Protein AF-A0A9J6G083-F1 (afdb_monomer_lite)

Radius of gyration: 36.46 Å; chains: 1; bounding box: 49×63×117 Å

Secondary structure (DSSP, 8-state):
----------PPPP-------S-S-HHHHHHHHHHHHHHHHHHHHHHHTSHHHHHHHTT---------SS---PEE-SSPPP-S---TT--SEEEE-TTTTTSEEEEEEEEE-TTSSEEEEEEEEEPPTTEEEETTTTEEEETTTSPPGGGGGGGGGGGGGG-

InterPro domains:
  IPR002557 Chitin binding domain [PF01607] (87-148)
  IPR002557 Chitin binding domain [PS50940] (84-151)
  IPR036508 Chitin binding domain superfamily [SSF57625] (80-151)
  IPR052976 Scoloptoxin-like [PTHR22933] (77-159)

Organism: Haemaphysalis longicornis (NCBI:txid44386)

pLDDT: mean 77.41, std 19.51, range [38.91, 98.38]

Sequence (163 aa):
MLFIHDLKSQGPKRKQKTSTARLFSHASRVVFALGLGLFILIKFSLVLLSSEVVLAGLGLRNTIALHAPTASNGRPVSKAPPSNFSCDGRPYGYYADVELECAYFHVCTVKPGADGWRVFVANSFRCEEDHVFDQEQFECRERDEALPCSQAEAYYGGNSVWN

Structure (mmCIF, N/CA/C/O backbone):
data_AF-A0A9J6G083-F1
#
_entry.id   AF-A0A9J6G083-F1
#
loop_
_atom_site.group_PDB
_atom_site.id
_atom_site.type_symbol
_atom_site.label_atom_id
_atom_site.label_alt_id
_atom_site.label_comp_id
_atom_site.label_asym_id
_atom_site.label_entity_id
_atom_site.label_seq_id
_atom_site.pdbx_PDB_ins_code
_atom_site.Cartn_x
_atom_site.Cartn_y
_atom_site.Cartn_z
_atom_site.occupancy
_atom_site.B_iso_or_equiv
_atom_site.auth_seq_id
_atom_site.auth_comp_id
_atom_site.auth_asym_id
_atom_site.auth_atom_id
_atom_site.pdbx_PDB_model_num
ATOM 1 N N . MET A 1 1 ? -27.898 25.632 -99.843 1.00 46.16 1 MET A N 1
ATOM 2 C CA . MET A 1 1 ? -26.851 26.387 -100.568 1.00 46.16 1 MET A CA 1
ATOM 3 C C . MET A 1 1 ? -27.083 27.866 -100.285 1.00 46.16 1 MET A C 1
ATOM 5 O O . MET A 1 1 ? -28.245 28.230 -100.192 1.00 46.16 1 MET A O 1
ATOM 9 N N . LEU A 1 2 ? -26.011 28.658 -100.172 1.00 38.91 2 LEU A N 1
ATOM 10 C CA . LEU A 1 2 ? -25.959 30.107 -99.891 1.00 38.91 2 LEU A CA 1
ATOM 11 C C . LEU A 1 2 ? -26.138 30.552 -98.427 1.00 38.91 2 LEU A C 1
ATOM 13 O O . LEU A 1 2 ? -26.988 30.013 -97.736 1.00 38.91 2 LEU A O 1
ATOM 17 N N . PHE A 1 3 ? -25.443 31.563 -97.892 1.00 41.09 3 PHE A N 1
ATOM 18 C CA . PHE A 1 3 ? -24.183 32.279 -98.187 1.00 41.09 3 PHE A CA 1
ATOM 19 C C . PHE A 1 3 ? -23.820 33.026 -96.880 1.00 41.09 3 PHE A C 1
ATOM 21 O O . PHE A 1 3 ? -24.687 33.305 -96.055 1.00 41.09 3 PHE A O 1
ATOM 28 N N . ILE A 1 4 ? -22.537 33.332 -96.706 1.00 53.03 4 ILE A N 1
ATOM 29 C CA . ILE A 1 4 ? -21.933 34.084 -95.591 1.00 53.03 4 ILE A CA 1
ATOM 30 C C . ILE A 1 4 ? -22.453 35.535 -95.553 1.00 53.03 4 ILE A C 1
ATOM 32 O O . ILE A 1 4 ? -22.558 36.137 -96.615 1.00 53.03 4 ILE A O 1
ATOM 36 N N . HIS A 1 5 ? -22.620 36.131 -94.363 1.00 42.75 5 HIS A N 1
ATOM 37 C CA . HIS A 1 5 ? -22.210 37.523 -94.113 1.00 42.75 5 HIS A CA 1
ATOM 38 C C . HIS A 1 5 ? -21.743 37.734 -92.660 1.00 42.75 5 HIS A C 1
ATOM 40 O O . HIS A 1 5 ? -22.322 37.232 -91.702 1.00 42.75 5 HIS A O 1
ATOM 46 N N . ASP A 1 6 ? -20.635 38.461 -92.576 1.00 53.94 6 ASP A N 1
ATOM 47 C CA . ASP A 1 6 ? -19.767 38.819 -91.452 1.00 53.94 6 ASP A CA 1
ATOM 48 C C . ASP A 1 6 ? -20.378 39.910 -90.548 1.00 53.94 6 ASP A C 1
ATOM 50 O O . ASP A 1 6 ? -20.927 40.878 -91.073 1.00 53.94 6 ASP A O 1
ATOM 54 N N . LEU A 1 7 ? -20.228 39.800 -89.217 1.00 52.72 7 LEU A N 1
ATOM 55 C CA . LEU A 1 7 ? -20.319 40.933 -88.280 1.00 52.72 7 LEU A CA 1
ATOM 56 C C . LEU A 1 7 ? -19.319 40.793 -87.112 1.00 52.72 7 LEU A C 1
ATOM 58 O O . LEU A 1 7 ? -19.618 40.313 -86.021 1.00 52.72 7 LEU A O 1
ATOM 62 N N . LYS A 1 8 ? -18.108 41.286 -87.366 1.00 52.28 8 LYS A N 1
ATOM 63 C CA . LYS A 1 8 ? -17.176 41.974 -86.451 1.00 52.28 8 LYS A CA 1
ATOM 64 C C . LYS A 1 8 ? -17.807 42.564 -85.173 1.00 52.28 8 LYS A C 1
ATOM 66 O O . LYS A 1 8 ? -18.622 43.470 -85.283 1.00 52.28 8 LYS A O 1
ATOM 71 N N . SER A 1 9 ? -17.305 42.209 -83.977 1.00 41.97 9 SER A N 1
ATOM 72 C CA . SER A 1 9 ? -17.224 43.139 -82.825 1.00 41.97 9 SER A CA 1
ATOM 73 C C . SER A 1 9 ? -16.473 42.563 -81.604 1.00 41.97 9 SER A C 1
ATOM 75 O O . SER A 1 9 ? -16.958 41.671 -80.923 1.00 41.97 9 SER A O 1
ATOM 77 N N . GLN A 1 10 ? -15.320 43.177 -81.311 1.00 44.53 10 GLN A N 1
ATOM 78 C CA . GLN A 1 10 ? -14.759 43.476 -79.979 1.00 44.53 10 GLN A CA 1
ATOM 79 C C . GLN A 1 10 ? -14.296 42.333 -79.051 1.00 44.53 10 GLN A C 1
ATOM 81 O O . GLN A 1 10 ? -15.057 41.709 -78.320 1.00 44.53 10 GLN A O 1
ATOM 86 N N . GLY A 1 11 ? -12.969 42.165 -78.991 1.00 46.12 11 GLY A N 1
ATOM 87 C CA . GLY A 1 11 ? -12.290 41.341 -77.992 1.00 46.12 11 GLY A CA 1
ATOM 88 C C . GLY A 1 11 ? -12.276 41.961 -76.582 1.00 46.12 11 GLY A C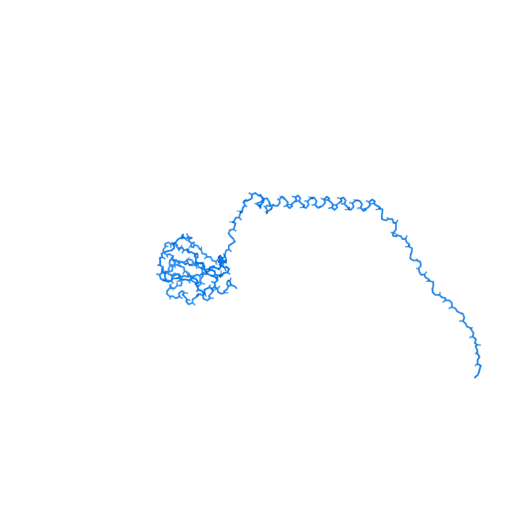 1
ATOM 89 O O . GLY A 1 11 ? -12.268 43.188 -76.439 1.00 46.12 11 GLY A O 1
ATOM 90 N N . PRO A 1 12 ? -12.205 41.141 -75.518 1.00 46.78 12 PRO A N 1
ATOM 91 C CA . PRO A 1 12 ? -12.056 41.633 -74.158 1.00 46.78 12 PRO A CA 1
ATOM 92 C C . PRO A 1 12 ? -10.583 41.952 -73.856 1.00 46.78 12 PRO A C 1
ATOM 94 O O . PRO A 1 12 ? -9.694 41.102 -73.919 1.00 46.78 12 PRO A O 1
ATOM 97 N N . LYS A 1 13 ? -10.330 43.219 -73.514 1.00 51.66 13 LYS A N 1
ATOM 98 C CA . LYS A 1 13 ? -9.030 43.756 -73.094 1.00 51.66 13 LYS A CA 1
ATOM 99 C C . LYS A 1 13 ? -8.505 43.012 -71.856 1.00 51.66 13 LYS A C 1
ATOM 101 O O . LYS A 1 13 ? -9.187 42.944 -70.833 1.00 51.66 13 LYS A O 1
ATOM 106 N N . ARG A 1 14 ? -7.260 42.517 -71.916 1.00 49.78 14 ARG A N 1
ATOM 107 C CA . ARG A 1 14 ? -6.494 42.076 -70.734 1.00 49.78 14 ARG A CA 1
ATOM 108 C C . ARG A 1 14 ? -6.479 43.207 -69.705 1.00 49.78 14 ARG A C 1
ATOM 110 O O . ARG A 1 14 ? -5.956 44.284 -69.983 1.00 49.78 14 ARG A O 1
ATOM 117 N N . LYS A 1 15 ? -7.006 42.955 -68.504 1.00 50.34 15 LYS A N 1
ATOM 118 C CA . LYS A 1 15 ? -6.797 43.834 -67.350 1.00 50.34 15 LYS A CA 1
ATOM 119 C C . LYS A 1 15 ? -5.307 43.837 -67.011 1.00 50.34 15 LYS A C 1
ATOM 121 O O . LYS A 1 15 ? -4.773 42.860 -66.492 1.00 50.34 15 LYS A O 1
ATOM 126 N N . GLN A 1 16 ? -4.644 44.943 -67.315 1.00 51.69 16 GLN A N 1
ATOM 127 C CA . GLN A 1 16 ? -3.308 45.255 -66.837 1.00 51.69 16 GLN A CA 1
ATOM 128 C C . GLN A 1 16 ? -3.415 45.524 -65.331 1.00 51.69 16 GLN A C 1
ATOM 130 O O . GLN A 1 16 ? -3.840 46.596 -64.910 1.00 51.69 16 GLN A O 1
ATOM 135 N N . LYS A 1 17 ? -3.107 44.517 -64.505 1.00 49.00 17 LYS A N 1
ATOM 136 C CA . LYS A 1 17 ? -2.981 44.705 -63.057 1.00 49.00 17 LYS A CA 1
ATOM 137 C C . LYS A 1 17 ? -1.648 45.416 -62.822 1.00 49.00 17 LYS A C 1
ATOM 139 O O . LYS A 1 17 ? -0.578 44.841 -63.001 1.00 49.00 17 LYS A O 1
ATOM 144 N N . THR A 1 18 ? -1.744 46.703 -62.521 1.00 49.75 18 THR A N 1
ATOM 145 C CA . THR A 1 18 ? -0.655 47.608 -62.160 1.00 49.75 18 THR A CA 1
ATOM 146 C C . THR A 1 18 ? 0.235 46.993 -61.080 1.00 49.75 18 THR A C 1
ATOM 148 O O . THR A 1 18 ? -0.226 46.639 -59.997 1.00 49.75 18 THR A O 1
ATOM 151 N N . SER A 1 19 ? 1.522 46.857 -61.396 1.00 50.62 19 SER A N 1
ATOM 152 C CA . SER A 1 19 ? 2.570 46.380 -60.496 1.00 50.62 19 SER A CA 1
ATOM 153 C C . SER A 1 19 ? 2.895 47.450 -59.448 1.00 50.62 19 SER A C 1
ATOM 155 O O . SER A 1 19 ? 3.840 48.213 -59.612 1.00 50.62 19 SER A O 1
ATOM 157 N N . THR A 1 20 ? 2.147 47.481 -58.347 1.00 55.91 20 THR A N 1
ATOM 158 C CA . THR A 1 20 ? 2.495 48.220 -57.116 1.00 55.91 20 THR A CA 1
ATOM 159 C C . THR A 1 20 ? 3.222 47.341 -56.085 1.00 55.91 20 THR A C 1
ATOM 161 O O . THR A 1 20 ? 3.350 47.711 -54.926 1.00 55.91 20 THR A O 1
ATOM 164 N N . ALA A 1 21 ? 3.743 46.177 -56.490 1.00 53.59 21 ALA A N 1
ATOM 165 C CA . ALA A 1 21 ? 4.364 45.195 -55.591 1.00 53.59 21 ALA A CA 1
ATOM 166 C C . ALA A 1 21 ? 5.908 45.229 -55.560 1.00 53.59 21 ALA A C 1
ATOM 168 O O . ALA A 1 21 ? 6.536 44.257 -55.148 1.00 53.59 21 ALA A O 1
ATOM 169 N N . ARG A 1 22 ? 6.551 46.317 -56.005 1.00 56.47 22 ARG A N 1
ATOM 170 C CA . ARG A 1 22 ? 8.024 46.458 -55.956 1.00 56.47 22 ARG A CA 1
ATOM 171 C C . ARG A 1 22 ? 8.488 47.703 -55.210 1.00 56.47 22 ARG A C 1
ATOM 173 O O . ARG A 1 22 ? 9.412 48.371 -55.647 1.00 56.47 22 ARG A O 1
ATOM 180 N N . LEU A 1 23 ? 7.851 48.009 -54.086 1.00 54.81 23 LEU A N 1
ATOM 181 C CA . LEU A 1 23 ? 8.311 49.038 -53.147 1.00 54.81 23 LEU A CA 1
ATOM 182 C C . LEU A 1 23 ? 8.086 48.603 -51.687 1.00 54.81 23 LEU A C 1
ATOM 184 O O . LEU A 1 23 ? 7.782 49.414 -50.827 1.00 54.81 23 LEU A O 1
ATOM 188 N N . PHE A 1 24 ? 8.271 47.316 -51.376 1.00 50.94 24 PHE A N 1
ATOM 189 C CA . PHE A 1 24 ? 8.599 46.915 -50.004 1.00 50.94 24 PHE A CA 1
ATOM 190 C C . PHE A 1 24 ? 10.118 46.811 -49.911 1.00 50.94 24 PHE A C 1
ATOM 192 O O . PHE A 1 24 ? 10.732 45.817 -50.295 1.00 50.94 24 PHE A O 1
ATOM 199 N N . SER A 1 25 ? 10.700 47.941 -49.511 1.00 58.69 25 SER A N 1
ATOM 200 C CA . SER A 1 25 ? 12.130 48.208 -49.390 1.00 58.69 25 SER A CA 1
ATOM 201 C C . SER A 1 25 ? 12.874 47.096 -48.639 1.00 58.69 25 SER A C 1
ATOM 203 O O . SER A 1 25 ? 12.377 46.562 -47.645 1.00 58.69 25 SER A O 1
ATOM 205 N N . HIS A 1 26 ? 14.106 46.794 -49.066 1.00 56.94 26 HIS A N 1
ATOM 206 C CA . HIS A 1 26 ? 15.067 45.973 -48.315 1.00 56.94 26 HIS A CA 1
ATOM 207 C C . HIS A 1 26 ? 15.164 46.395 -46.836 1.00 56.94 26 HIS A C 1
ATOM 209 O O . HIS A 1 26 ? 15.332 45.539 -45.969 1.00 56.94 26 HIS A O 1
ATOM 215 N N . ALA A 1 27 ? 14.971 47.686 -46.537 1.00 52.53 27 ALA A N 1
ATOM 216 C CA . ALA A 1 27 ? 14.936 48.215 -45.178 1.00 52.53 27 ALA A CA 1
ATOM 217 C C . ALA A 1 27 ? 13.830 47.582 -44.315 1.00 52.53 27 ALA A C 1
ATOM 219 O O . ALA A 1 27 ? 14.092 47.254 -43.164 1.00 52.53 27 ALA A O 1
ATOM 220 N N . SER A 1 28 ? 12.632 47.312 -44.857 1.00 57.75 28 SER A N 1
ATOM 221 C CA . SER A 1 28 ? 11.587 46.602 -44.105 1.00 57.75 28 SER A CA 1
ATOM 222 C C . SER A 1 28 ? 12.033 45.188 -43.754 1.00 57.75 28 SER A C 1
ATOM 224 O O . SER A 1 28 ? 11.901 44.788 -42.608 1.00 57.75 28 SER A O 1
ATOM 226 N N . ARG A 1 29 ? 12.625 44.437 -44.691 1.00 60.03 29 ARG A N 1
ATOM 227 C CA . ARG A 1 29 ? 13.101 43.067 -44.418 1.00 60.03 29 ARG A CA 1
ATOM 228 C C . ARG A 1 29 ? 14.194 43.028 -43.348 1.00 60.03 29 ARG A C 1
ATOM 230 O O . ARG A 1 29 ? 14.168 42.139 -42.506 1.00 60.03 29 ARG A O 1
ATOM 237 N N . VAL A 1 30 ? 15.107 43.999 -43.352 1.00 57.88 30 VAL A N 1
ATOM 238 C CA . VAL A 1 30 ? 16.159 44.128 -42.331 1.00 57.88 30 VAL A CA 1
ATOM 239 C C . VAL A 1 30 ? 15.565 44.518 -40.975 1.00 57.88 30 VAL A C 1
ATOM 241 O O . VAL A 1 30 ? 15.893 43.891 -39.977 1.00 57.88 30 VAL A O 1
ATOM 244 N N . VAL A 1 31 ? 14.630 45.472 -40.926 1.00 60.09 31 VAL A N 1
ATOM 245 C CA . VAL A 1 31 ? 13.933 45.860 -39.684 1.00 60.09 31 VAL A CA 1
ATOM 246 C C . VAL A 1 31 ? 13.110 44.697 -39.114 1.00 60.09 31 VAL A C 1
ATOM 248 O O . VAL A 1 31 ? 13.152 44.454 -37.911 1.00 60.09 31 VAL A O 1
ATOM 251 N N . PHE A 1 32 ? 12.427 43.923 -39.963 1.00 59.38 32 PHE A N 1
ATOM 252 C CA . PHE A 1 32 ? 11.710 42.712 -39.550 1.00 59.38 32 PHE A CA 1
ATOM 253 C C . PHE A 1 32 ? 12.661 41.620 -39.040 1.00 59.38 32 PHE A C 1
ATOM 255 O O . PHE A 1 32 ? 12.364 40.991 -38.028 1.00 59.38 32 PHE A O 1
ATOM 262 N N . ALA A 1 33 ? 13.809 41.409 -39.689 1.00 64.75 33 ALA A N 1
ATOM 263 C CA . ALA A 1 33 ? 14.800 40.423 -39.253 1.00 64.75 33 ALA A CA 1
ATOM 264 C C . ALA A 1 33 ? 15.471 40.814 -37.925 1.00 64.75 33 ALA A C 1
ATOM 266 O O . ALA A 1 33 ? 15.622 39.971 -37.044 1.00 64.75 33 ALA A O 1
ATOM 267 N N . LEU A 1 34 ? 15.817 42.094 -37.751 1.00 68.31 34 LEU A N 1
ATOM 268 C CA . LEU A 1 34 ? 16.370 42.623 -36.501 1.00 68.31 34 LEU A CA 1
ATOM 269 C C . LEU A 1 34 ? 15.337 42.577 -35.364 1.00 68.31 34 LEU A C 1
ATOM 271 O O . LEU A 1 34 ? 15.677 42.189 -34.249 1.00 68.31 34 LEU A O 1
ATOM 275 N N . GLY A 1 35 ? 14.070 42.894 -35.650 1.00 70.69 35 GLY A N 1
ATOM 276 C CA . GLY A 1 35 ? 12.969 42.774 -34.691 1.00 70.69 35 GLY A CA 1
ATOM 277 C C . GLY A 1 35 ? 12.690 41.326 -34.278 1.00 70.69 35 GLY A C 1
ATOM 278 O O . GLY A 1 35 ? 12.514 41.050 -33.094 1.00 70.69 35 GLY A O 1
ATOM 279 N N . LEU A 1 36 ? 12.718 40.386 -35.229 1.00 70.88 36 LEU A N 1
ATOM 280 C CA . LEU A 1 36 ? 12.566 38.956 -34.954 1.00 70.88 36 LEU A CA 1
ATOM 281 C C . LEU A 1 36 ? 13.745 38.416 -34.130 1.00 70.88 36 LEU A C 1
ATOM 283 O O . LEU A 1 36 ? 13.527 37.684 -33.169 1.00 70.88 36 LEU A O 1
ATOM 287 N N . GLY A 1 37 ? 14.976 38.818 -34.459 1.00 74.88 37 GLY A N 1
ATOM 288 C CA . GLY A 1 37 ? 16.173 38.461 -33.698 1.00 74.88 37 GLY A CA 1
ATOM 289 C C . GLY A 1 37 ? 16.120 38.972 -32.258 1.00 74.88 37 GLY A C 1
ATOM 290 O O . GLY A 1 37 ? 16.326 38.200 -31.326 1.00 74.88 37 GLY A O 1
ATOM 291 N N . LEU A 1 38 ? 15.755 40.242 -32.057 1.00 76.88 38 LEU A N 1
ATOM 292 C CA . LEU A 1 38 ? 15.598 40.822 -30.723 1.00 76.88 38 LEU A CA 1
ATOM 293 C C . LEU A 1 38 ? 14.479 40.130 -29.923 1.00 76.88 38 LEU A C 1
ATOM 295 O O . LEU A 1 38 ? 14.655 39.853 -28.741 1.00 76.88 38 LEU A O 1
ATOM 299 N N . PHE A 1 39 ? 13.359 39.778 -30.559 1.00 74.19 39 PHE A N 1
ATOM 300 C CA . PHE A 1 39 ? 12.261 39.048 -29.918 1.00 74.19 39 PHE A CA 1
ATOM 301 C C . PHE A 1 39 ? 12.647 37.616 -29.521 1.00 74.19 39 PHE A C 1
ATOM 303 O O . PHE A 1 39 ? 12.263 37.149 -28.449 1.00 74.19 39 PHE A O 1
ATOM 310 N N . ILE A 1 40 ? 13.437 36.929 -30.354 1.00 73.12 40 ILE A N 1
ATOM 311 C CA . ILE A 1 40 ? 13.992 35.605 -30.042 1.00 73.12 40 ILE A CA 1
ATOM 312 C C . ILE A 1 40 ? 14.958 35.704 -28.859 1.00 73.12 40 ILE A C 1
ATOM 314 O O . ILE A 1 40 ? 14.846 34.904 -27.937 1.00 73.12 40 ILE A O 1
ATOM 318 N N . LEU A 1 41 ? 15.849 36.701 -28.838 1.00 74.94 41 LEU A N 1
ATOM 319 C CA . LEU A 1 41 ? 16.783 36.912 -27.726 1.00 74.94 41 LEU A CA 1
ATOM 320 C C . LEU A 1 41 ? 16.054 37.254 -26.421 1.00 74.94 41 LEU A C 1
ATOM 322 O O . LEU A 1 41 ? 16.385 36.697 -25.382 1.00 74.94 41 LEU A O 1
ATOM 326 N N . ILE A 1 42 ? 15.020 38.100 -26.463 1.00 78.44 42 ILE A N 1
ATOM 327 C CA . ILE A 1 42 ? 14.202 38.429 -25.284 1.00 78.44 42 ILE A CA 1
ATOM 328 C C . ILE A 1 42 ? 13.450 37.193 -24.779 1.00 78.44 42 ILE A C 1
ATOM 330 O O . ILE A 1 42 ? 13.445 36.934 -23.577 1.00 78.44 42 ILE A O 1
ATOM 334 N N . LYS A 1 43 ? 12.851 36.393 -25.671 1.00 73.81 43 LYS A N 1
ATOM 335 C CA . LYS A 1 43 ? 12.203 35.130 -25.290 1.00 73.81 43 LYS A CA 1
ATOM 336 C C . LYS A 1 43 ? 13.195 34.119 -24.727 1.00 73.81 43 LYS A C 1
ATOM 338 O O . LYS A 1 43 ? 12.871 33.465 -23.748 1.00 73.81 43 LYS A O 1
ATOM 343 N N . PHE A 1 44 ? 14.388 34.010 -25.303 1.00 73.94 44 PHE A N 1
ATOM 344 C CA . PHE A 1 44 ? 15.432 33.117 -24.809 1.00 73.94 44 PHE A CA 1
ATOM 345 C C . PHE A 1 44 ? 15.909 33.543 -23.416 1.00 73.94 44 PHE A C 1
ATOM 347 O O . PHE A 1 44 ? 15.968 32.716 -22.514 1.00 73.94 44 PHE A O 1
ATOM 354 N N . SER A 1 45 ? 16.132 34.841 -23.195 1.00 75.31 45 SER A N 1
ATOM 355 C CA . SER A 1 45 ? 16.453 35.390 -21.874 1.00 75.31 45 SER A CA 1
ATOM 356 C C . SER A 1 45 ? 15.325 35.180 -20.856 1.00 75.31 45 SER A C 1
ATOM 358 O O . SER A 1 45 ? 15.602 34.813 -19.722 1.00 75.31 45 SER A O 1
ATOM 360 N N . LEU A 1 46 ? 14.054 35.346 -21.244 1.00 66.50 46 LEU A N 1
ATOM 361 C CA . LEU A 1 46 ? 12.897 35.059 -20.379 1.00 66.50 46 LEU A CA 1
ATOM 362 C C . LEU A 1 46 ? 12.761 33.564 -20.053 1.00 66.50 46 LEU A C 1
ATOM 364 O O . LEU A 1 46 ? 12.394 33.222 -18.935 1.00 66.50 46 LEU A O 1
ATOM 368 N N . VAL A 1 47 ? 13.079 32.681 -21.004 1.00 67.88 47 VAL A N 1
ATOM 369 C CA . VAL A 1 47 ? 13.114 31.223 -20.795 1.00 67.88 47 VAL A CA 1
AT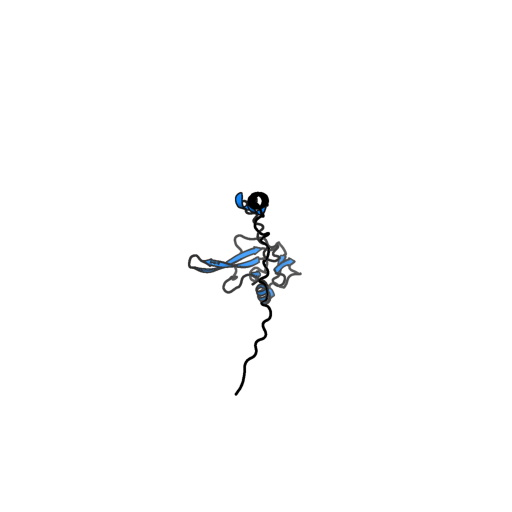OM 370 C C . VAL A 1 47 ? 14.264 30.829 -19.866 1.00 67.88 47 VAL A C 1
ATOM 372 O O . VAL A 1 47 ? 14.085 29.955 -19.031 1.00 67.88 47 VAL A O 1
ATOM 375 N N . LEU A 1 48 ? 15.421 31.490 -19.944 1.00 62.91 48 LEU A N 1
ATOM 376 C CA . LEU A 1 48 ? 16.541 31.253 -19.024 1.00 62.91 48 LEU A CA 1
ATOM 377 C C . LEU A 1 48 ? 16.308 31.823 -17.619 1.00 62.91 48 LEU A C 1
ATOM 379 O O . LEU A 1 48 ? 16.919 31.351 -16.667 1.00 62.91 48 LEU A O 1
ATOM 383 N N . LEU A 1 49 ? 15.449 32.835 -17.489 1.00 59.09 49 LEU A N 1
ATOM 384 C CA . LEU A 1 49 ? 15.021 33.398 -16.206 1.00 59.09 49 LEU A CA 1
ATOM 385 C C . LEU A 1 49 ? 13.793 32.681 -15.627 1.00 59.09 49 LEU A C 1
ATOM 387 O O . LEU A 1 49 ? 13.383 33.001 -14.510 1.00 59.09 49 LEU A O 1
ATOM 391 N N . SER A 1 50 ? 13.197 31.725 -16.352 1.00 71.25 50 SER A N 1
ATOM 392 C CA . SER A 1 50 ? 12.167 30.871 -15.773 1.00 71.25 50 SER A CA 1
ATOM 393 C C . SER A 1 50 ? 12.813 29.914 -14.772 1.00 71.25 50 SER A C 1
ATOM 395 O O . SER A 1 50 ? 13.910 29.385 -14.980 1.00 71.25 50 SER A O 1
ATOM 397 N N . SER A 1 51 ? 12.132 29.705 -13.649 1.00 59.03 51 SER A N 1
ATOM 398 C CA . SER A 1 51 ? 12.621 28.844 -12.571 1.00 59.03 51 SER A CA 1
ATOM 399 C C . SER A 1 51 ? 12.919 27.427 -13.070 1.00 59.03 51 SER A C 1
ATOM 401 O O . SER A 1 51 ? 13.897 26.823 -12.646 1.00 59.03 51 SER A O 1
ATOM 403 N N . GLU A 1 52 ? 12.148 26.918 -14.027 1.00 60.06 52 GLU A N 1
ATOM 404 C CA . GLU A 1 52 ? 12.296 25.565 -14.570 1.00 60.06 52 GLU A CA 1
ATOM 405 C C . GLU A 1 52 ? 13.683 25.303 -15.188 1.00 60.06 52 GLU A C 1
ATOM 407 O O . GLU A 1 52 ? 14.274 24.252 -14.932 1.00 60.06 52 GLU A O 1
ATOM 412 N N . VAL A 1 53 ? 14.242 26.256 -15.951 1.00 63.09 53 VAL A N 1
ATOM 413 C CA . VAL A 1 53 ? 15.547 26.079 -16.621 1.00 63.09 53 VAL A CA 1
ATOM 414 C C . VAL A 1 53 ? 16.711 26.293 -15.656 1.00 63.09 53 VAL A C 1
ATOM 416 O O . VAL A 1 53 ? 17.689 25.544 -15.696 1.00 63.09 53 VAL A O 1
ATOM 419 N N . VAL A 1 54 ? 16.599 27.270 -14.749 1.00 64.00 54 VAL A N 1
ATOM 420 C CA . VAL A 1 54 ? 17.614 27.526 -13.714 1.00 64.00 54 VAL A CA 1
ATOM 421 C C . VAL A 1 54 ? 17.750 26.323 -12.777 1.00 64.00 54 VAL A C 1
ATOM 423 O O . VAL A 1 54 ? 18.868 25.883 -12.512 1.00 64.00 54 VAL A O 1
ATOM 426 N N . LEU A 1 55 ? 16.634 25.740 -12.320 1.00 58.00 55 LEU A N 1
ATOM 427 C CA . LEU A 1 55 ? 16.663 24.545 -11.469 1.00 58.00 55 LEU A CA 1
ATOM 428 C C . LEU A 1 55 ? 17.250 23.331 -12.203 1.00 58.00 55 LE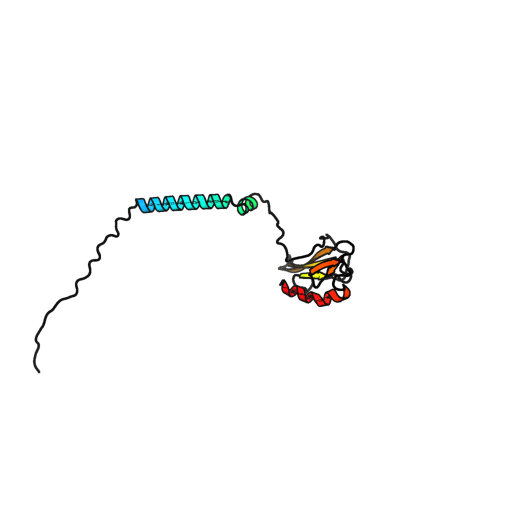U A C 1
ATOM 430 O O . LEU A 1 55 ? 18.075 22.613 -11.636 1.00 58.00 55 LEU A O 1
ATOM 434 N N . ALA A 1 56 ? 16.886 23.133 -13.474 1.00 59.75 56 ALA A N 1
ATOM 435 C CA . ALA A 1 56 ? 17.446 22.059 -14.291 1.00 59.75 56 ALA A CA 1
ATOM 436 C C . ALA A 1 56 ? 18.968 22.208 -14.491 1.00 59.75 56 ALA A C 1
ATOM 438 O O . ALA A 1 56 ? 19.699 21.223 -14.384 1.00 59.75 56 ALA A O 1
ATOM 439 N N . GLY A 1 57 ? 19.456 23.430 -14.739 1.00 60.56 57 GLY A N 1
ATOM 440 C CA . GLY A 1 57 ? 20.878 23.724 -14.950 1.00 60.56 57 GLY A CA 1
ATOM 441 C C . GLY A 1 57 ? 21.736 23.650 -13.684 1.00 60.56 57 GLY A C 1
ATOM 442 O O . GLY A 1 57 ? 22.894 23.246 -13.755 1.00 60.56 57 GLY A O 1
ATOM 443 N N . LEU A 1 58 ? 21.176 23.982 -12.517 1.00 64.56 58 LEU A N 1
ATOM 444 C CA . LEU A 1 58 ? 21.875 23.888 -11.229 1.00 64.56 58 LEU A CA 1
ATOM 445 C C . LEU A 1 58 ? 21.904 22.463 -10.652 1.00 64.56 58 LEU A C 1
ATOM 447 O O . LEU A 1 58 ? 22.437 22.257 -9.564 1.00 64.56 58 LEU A O 1
ATOM 451 N N . GLY A 1 59 ? 21.303 21.477 -11.327 1.00 59.88 59 GLY A N 1
ATOM 452 C CA . GLY A 1 59 ? 21.212 20.104 -10.821 1.00 59.88 59 GLY A CA 1
ATOM 453 C C . GLY A 1 59 ? 20.364 19.961 -9.550 1.00 59.88 59 GLY A C 1
ATOM 454 O O . GLY A 1 59 ? 20.218 18.853 -9.032 1.00 59.88 59 GLY A O 1
ATOM 455 N N . LEU A 1 60 ? 19.758 21.054 -9.071 1.00 56.12 60 LEU A N 1
ATOM 456 C CA . LEU A 1 60 ? 18.706 21.043 -8.068 1.00 56.12 60 LEU A CA 1
ATOM 457 C C . LEU A 1 60 ? 17.453 20.479 -8.729 1.00 56.12 60 LEU A C 1
ATOM 459 O O . LEU A 1 60 ? 16.563 21.196 -9.183 1.00 56.12 60 LEU A O 1
ATOM 463 N N . ARG A 1 61 ? 17.371 19.148 -8.762 1.00 59.03 61 ARG A N 1
ATOM 464 C CA . ARG A 1 61 ? 16.078 18.486 -8.855 1.00 59.03 61 ARG A CA 1
ATOM 465 C C . ARG A 1 61 ? 15.294 18.935 -7.625 1.00 59.03 61 ARG A C 1
ATOM 467 O O . ARG A 1 61 ? 15.482 18.377 -6.549 1.00 59.03 61 ARG A O 1
ATOM 474 N N . ASN A 1 62 ? 14.398 19.908 -7.778 1.00 53.62 62 ASN A N 1
ATOM 475 C CA . ASN A 1 62 ? 13.219 19.932 -6.927 1.00 53.62 62 ASN A CA 1
ATOM 476 C C . ASN A 1 62 ? 12.479 18.637 -7.251 1.00 53.62 62 ASN A C 1
ATOM 478 O O . ASN A 1 62 ? 11.655 18.580 -8.160 1.00 53.62 62 ASN A O 1
ATOM 482 N N . THR A 1 63 ? 12.813 17.563 -6.539 1.00 45.09 63 THR A N 1
ATOM 483 C CA . THR A 1 63 ? 11.921 16.425 -6.409 1.00 45.09 63 THR A CA 1
ATOM 484 C C . THR A 1 63 ? 10.764 16.913 -5.555 1.00 45.09 63 THR A C 1
ATOM 486 O O . THR A 1 63 ? 10.648 16.574 -4.381 1.00 45.09 63 THR A O 1
ATOM 489 N N . ILE A 1 64 ? 9.879 17.712 -6.149 1.00 49.19 64 ILE A N 1
ATOM 490 C CA . ILE A 1 64 ? 8.474 17.507 -5.852 1.00 49.19 64 ILE A CA 1
ATOM 491 C C . ILE A 1 64 ? 8.274 16.080 -6.335 1.00 49.19 64 ILE A C 1
ATOM 493 O O . ILE A 1 64 ? 8.227 15.828 -7.540 1.00 49.19 64 ILE A O 1
ATOM 497 N N . ALA A 1 65 ? 8.355 15.130 -5.398 1.00 53.28 65 ALA A N 1
ATOM 498 C CA . ALA A 1 65 ? 7.880 13.788 -5.637 1.00 53.28 65 ALA A CA 1
ATOM 499 C C . ALA A 1 65 ? 6.516 13.996 -6.282 1.00 53.28 65 ALA A C 1
ATOM 501 O O . ALA A 1 65 ? 5.656 14.660 -5.692 1.00 53.28 65 ALA A O 1
ATOM 502 N N . LEU A 1 66 ? 6.404 13.590 -7.550 1.00 43.06 66 LEU A N 1
ATOM 503 C CA . LEU A 1 66 ? 5.145 13.570 -8.267 1.00 43.06 66 LEU A CA 1
ATOM 504 C C . LEU A 1 66 ? 4.179 12.933 -7.280 1.00 43.06 66 LEU A C 1
ATOM 506 O O . LEU A 1 66 ? 4.406 11.786 -6.890 1.00 43.06 66 LEU A O 1
ATOM 510 N N . HIS A 1 67 ? 3.254 13.731 -6.746 1.00 45.66 67 HIS A N 1
ATOM 511 C CA . HIS A 1 67 ? 2.319 13.246 -5.752 1.00 45.66 67 HIS A CA 1
ATOM 512 C C . HIS A 1 67 ? 1.600 12.101 -6.447 1.00 45.66 67 HIS A C 1
ATOM 514 O O . HIS A 1 67 ? 0.845 12.323 -7.396 1.00 45.66 67 HIS A O 1
ATOM 520 N N .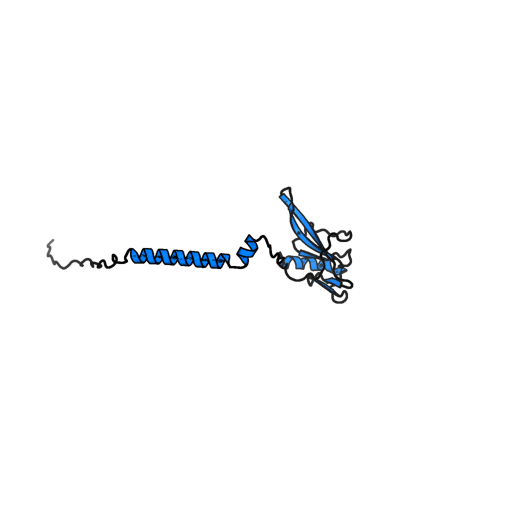 ALA A 1 68 ? 1.926 10.876 -6.031 1.00 49.06 68 ALA A N 1
ATOM 521 C CA . ALA A 1 68 ? 1.076 9.742 -6.296 1.00 49.06 68 ALA A CA 1
ATOM 522 C C . ALA A 1 68 ? -0.316 10.156 -5.804 1.00 49.06 68 ALA A C 1
ATOM 524 O O . ALA A 1 68 ? -0.403 10.853 -4.783 1.00 49.06 68 ALA A O 1
ATOM 525 N N . PRO A 1 69 ? -1.373 9.854 -6.566 1.00 50.00 69 PRO A N 1
ATOM 526 C CA . PRO A 1 69 ? -2.702 10.293 -6.201 1.00 50.00 69 PRO A CA 1
ATOM 527 C C . PRO A 1 69 ? -2.996 9.860 -4.756 1.00 50.00 69 PRO A C 1
ATOM 529 O O . PRO A 1 69 ? -2.815 8.705 -4.388 1.00 50.00 69 PRO A O 1
ATOM 532 N N . THR A 1 70 ? -3.306 10.877 -3.954 1.00 48.94 70 THR A N 1
ATOM 533 C CA . THR A 1 70 ? -3.867 10.907 -2.593 1.00 48.94 70 THR A CA 1
ATOM 534 C C . THR A 1 70 ? -4.408 9.564 -2.068 1.00 48.94 70 THR A C 1
ATOM 536 O O . THR A 1 70 ? -5.248 8.973 -2.735 1.00 48.94 70 THR A O 1
ATOM 539 N N . ALA A 1 71 ? -4.059 9.070 -0.876 1.00 56.38 71 ALA A N 1
ATOM 540 C CA . ALA A 1 71 ? -3.284 9.654 0.215 1.00 56.38 71 ALA A CA 1
ATOM 541 C C . ALA A 1 71 ? -2.698 8.533 1.080 1.00 56.38 71 ALA A C 1
ATOM 543 O O . ALA A 1 71 ? -3.446 7.806 1.699 1.00 56.38 71 ALA A O 1
ATOM 544 N N . SER A 1 72 ? -1.377 8.414 1.214 1.00 67.88 72 SER A N 1
ATOM 545 C CA . SER A 1 72 ? -0.826 7.537 2.249 1.00 67.88 72 SER A CA 1
ATOM 546 C C . SER A 1 72 ? 0.041 8.345 3.203 1.00 67.88 72 SER A C 1
ATOM 548 O O . SER A 1 72 ? 1.249 8.476 3.016 1.00 67.88 72 SER A O 1
ATOM 550 N N . ASN A 1 73 ? -0.604 8.886 4.233 1.00 87.44 73 ASN A N 1
ATOM 551 C CA . ASN A 1 73 ? 0.006 9.414 5.460 1.00 87.44 73 ASN A CA 1
ATOM 552 C C . ASN A 1 73 ? 0.913 8.393 6.191 1.00 87.44 73 ASN A C 1
ATOM 554 O O . ASN A 1 73 ? 1.582 8.741 7.159 1.00 87.44 73 ASN A O 1
ATOM 558 N N . GLY A 1 74 ? 0.993 7.149 5.711 1.00 90.69 74 GLY A N 1
ATOM 559 C CA . GLY A 1 74 ? 1.981 6.173 6.148 1.00 90.69 74 GLY A CA 1
ATOM 560 C C . GLY A 1 74 ? 3.429 6.604 5.899 1.00 90.69 74 GLY A C 1
ATOM 561 O O . GLY A 1 74 ? 3.795 7.176 4.870 1.00 90.69 74 GLY A O 1
ATOM 562 N N . ARG A 1 75 ? 4.299 6.254 6.843 1.00 94.75 75 ARG A N 1
ATOM 563 C CA . ARG A 1 75 ? 5.736 6.513 6.781 1.00 94.75 75 ARG A CA 1
ATOM 564 C C . ARG A 1 75 ? 6.446 5.418 5.978 1.00 94.75 75 ARG A C 1
ATOM 566 O O . ARG A 1 75 ? 6.251 4.240 6.280 1.00 94.75 75 ARG A O 1
ATOM 573 N N . PRO A 1 76 ? 7.335 5.753 5.025 1.00 95.44 76 PRO A N 1
ATOM 574 C CA . PRO A 1 76 ? 8.124 4.748 4.319 1.00 95.44 76 PRO A CA 1
ATOM 575 C C . PRO A 1 76 ? 9.058 4.006 5.281 1.00 95.44 76 PRO A C 1
ATOM 577 O O . PRO A 1 76 ? 9.695 4.616 6.148 1.00 95.44 76 PRO A O 1
ATOM 580 N N . VAL A 1 77 ? 9.180 2.692 5.097 1.00 94.62 77 VAL A N 1
ATOM 581 C CA . VAL A 1 77 ? 10.115 1.843 5.848 1.00 94.62 77 VAL A CA 1
ATOM 582 C C . VAL A 1 77 ? 11.109 1.183 4.899 1.00 94.62 77 VAL A C 1
ATOM 584 O O . VAL A 1 77 ? 10.769 0.798 3.784 1.00 94.62 77 VAL A O 1
ATOM 587 N N . SER A 1 78 ? 12.360 1.034 5.337 1.00 92.06 78 SER A N 1
ATOM 588 C CA . SER A 1 78 ? 13.397 0.365 4.537 1.00 92.06 78 SER A CA 1
ATOM 589 C C . SER A 1 78 ? 13.140 -1.134 4.383 1.00 92.06 78 SER A C 1
ATOM 591 O O . SER A 1 78 ? 13.545 -1.734 3.390 1.00 92.06 78 SER A O 1
ATOM 593 N N . LYS A 1 79 ? 12.479 -1.740 5.374 1.00 92.38 79 LYS A N 1
ATOM 594 C CA . LYS A 1 79 ? 12.103 -3.150 5.397 1.00 92.38 79 LYS A CA 1
ATOM 595 C C . LYS A 1 79 ? 10.881 -3.332 6.296 1.00 92.38 79 LYS A C 1
ATOM 597 O O . LYS A 1 79 ? 10.916 -2.923 7.454 1.00 92.38 79 LYS A O 1
ATOM 602 N N . ALA A 1 80 ? 9.822 -3.935 5.764 1.00 95.00 80 ALA A N 1
ATOM 603 C CA . ALA A 1 80 ? 8.679 -4.368 6.564 1.00 95.00 80 ALA A CA 1
ATOM 604 C C . ALA A 1 80 ? 9.016 -5.658 7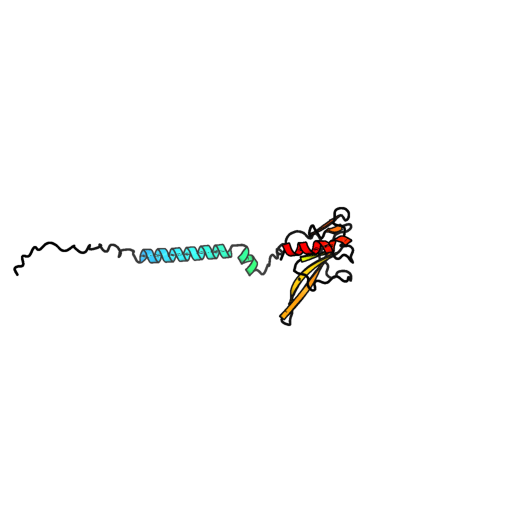.342 1.00 95.00 80 ALA A C 1
ATOM 606 O O . ALA A 1 80 ? 9.942 -6.383 6.947 1.00 95.00 80 ALA A O 1
ATOM 607 N N . PRO A 1 81 ? 8.293 -5.962 8.434 1.00 97.75 81 PRO A N 1
ATOM 608 C CA . PRO A 1 81 ? 8.300 -7.296 9.022 1.00 97.75 81 PRO A CA 1
ATOM 609 C C . PRO A 1 81 ? 8.013 -8.376 7.962 1.00 97.75 81 PRO A C 1
ATOM 611 O O . PRO A 1 81 ? 7.345 -8.085 6.970 1.00 97.75 81 PRO A O 1
ATOM 614 N N . PRO A 1 82 ? 8.531 -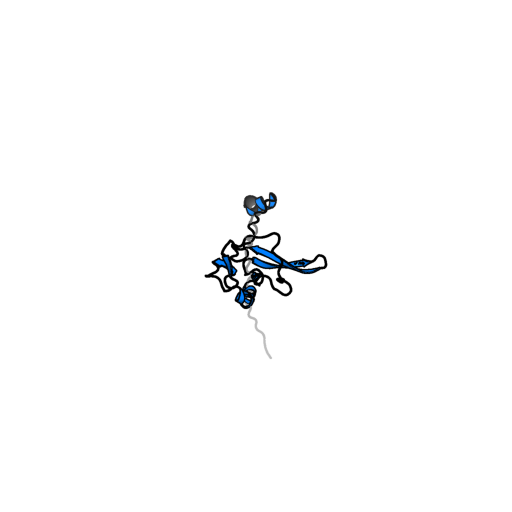9.606 8.123 1.00 97.19 82 PRO A N 1
ATOM 615 C CA . PRO A 1 82 ? 8.214 -10.697 7.208 1.00 97.19 82 PRO A CA 1
ATOM 616 C C . PRO A 1 82 ? 6.708 -10.994 7.188 1.00 97.19 82 PRO A C 1
ATOM 618 O O . PRO A 1 82 ? 6.104 -11.112 8.251 1.00 97.19 82 PRO A O 1
ATOM 621 N N . SER A 1 83 ? 6.151 -11.156 5.991 1.00 97.06 83 SER A N 1
ATOM 622 C CA . SER A 1 83 ? 4.776 -11.586 5.723 1.00 97.06 83 SER A CA 1
ATOM 623 C C . SER A 1 83 ? 4.729 -12.331 4.385 1.00 97.06 83 SER A C 1
ATOM 625 O O . SER A 1 83 ? 5.709 -12.335 3.630 1.00 97.06 83 SER A O 1
ATOM 627 N N . ASN A 1 84 ? 3.597 -12.954 4.068 1.00 96.19 84 ASN A N 1
ATOM 628 C CA . ASN A 1 84 ? 3.358 -13.610 2.781 1.00 96.19 84 ASN A CA 1
ATOM 629 C C . ASN A 1 84 ? 2.916 -12.639 1.672 1.00 96.19 84 ASN A C 1
ATOM 631 O O . ASN A 1 84 ? 2.536 -13.074 0.581 1.00 96.19 84 ASN A O 1
ATOM 635 N N . PHE A 1 85 ? 2.952 -11.327 1.920 1.00 96.50 85 PHE A N 1
ATOM 636 C CA . PHE A 1 85 ? 2.585 -10.335 0.922 1.00 96.50 85 PHE A CA 1
ATOM 637 C C . PHE A 1 85 ? 3.560 -10.344 -0.274 1.00 96.50 85 PHE A C 1
ATOM 639 O O . PHE A 1 85 ? 4.779 -10.277 -0.112 1.00 96.50 85 PHE A O 1
ATOM 646 N N . SER A 1 86 ? 3.022 -10.361 -1.500 1.00 95.38 86 SER A N 1
ATOM 647 C CA . SER A 1 86 ? 3.797 -10.200 -2.739 1.00 95.38 86 SER A CA 1
ATOM 648 C C . SER A 1 86 ? 3.066 -9.320 -3.752 1.00 95.38 86 SER A C 1
ATOM 650 O O . SER A 1 86 ? 1.839 -9.367 -3.871 1.00 95.38 86 SER A O 1
ATOM 652 N N . CYS A 1 87 ? 3.849 -8.558 -4.520 1.00 95.69 87 CYS A N 1
ATOM 653 C CA . CYS A 1 87 ? 3.388 -7.788 -5.674 1.00 95.69 87 CYS A CA 1
ATOM 654 C C . CYS A 1 87 ? 3.287 -8.611 -6.967 1.00 95.69 87 CYS A C 1
ATOM 656 O O . CYS A 1 87 ? 2.888 -8.069 -7.998 1.00 95.69 87 CYS A O 1
ATOM 658 N N . ASP A 1 88 ? 3.650 -9.894 -6.943 1.00 93.00 88 ASP A N 1
ATOM 659 C CA . ASP A 1 88 ? 3.590 -10.750 -8.125 1.00 93.00 88 ASP A CA 1
ATOM 660 C C . ASP A 1 88 ? 2.161 -10.856 -8.662 1.00 93.00 88 ASP A C 1
ATOM 662 O O . ASP A 1 88 ? 1.215 -11.166 -7.939 1.00 93.00 88 ASP A O 1
ATOM 666 N N . GLY A 1 89 ? 1.997 -10.567 -9.954 1.00 88.00 89 GLY A N 1
ATOM 667 C CA . GLY A 1 89 ? 0.689 -10.580 -10.611 1.00 88.00 89 GLY A CA 1
ATOM 668 C C . GLY A 1 89 ? -0.242 -9.432 -10.204 1.00 88.00 89 GLY A C 1
ATOM 669 O O . GLY A 1 89 ? -1.376 -9.385 -10.680 1.00 88.00 89 GLY A O 1
ATOM 670 N N . ARG A 1 90 ? 0.219 -8.490 -9.372 1.00 91.31 90 ARG A N 1
ATOM 671 C CA . ARG A 1 90 ? -0.554 -7.313 -8.966 1.00 91.31 90 ARG A CA 1
ATOM 672 C C . ARG A 1 90 ? -0.213 -6.111 -9.857 1.00 91.31 90 ARG A C 1
ATOM 674 O O . ARG A 1 90 ? 0.968 -5.865 -10.122 1.00 91.31 90 ARG A O 1
ATOM 681 N N . PRO A 1 91 ? -1.212 -5.351 -10.343 1.00 90.38 91 PRO A N 1
ATOM 682 C CA . PRO A 1 91 ? -0.958 -4.098 -11.046 1.00 90.38 91 PRO A CA 1
ATOM 683 C C . PRO A 1 91 ? -0.367 -3.046 -10.100 1.00 90.38 91 PRO A C 1
ATOM 685 O O . PRO A 1 91 ? -0.275 -3.251 -8.883 1.00 90.38 91 PRO A O 1
ATOM 688 N N . TYR A 1 92 ? 0.017 -1.899 -10.662 1.00 91.06 92 TYR A N 1
ATOM 689 C CA . TYR A 1 92 ? 0.375 -0.745 -9.845 1.00 91.06 92 TYR A CA 1
ATOM 690 C C . TYR A 1 92 ? -0.770 -0.407 -8.880 1.00 91.06 92 TYR A C 1
ATOM 692 O O . TYR A 1 92 ? -1.934 -0.421 -9.275 1.00 91.06 92 TYR A O 1
ATOM 700 N N . GLY A 1 93 ? -0.445 -0.157 -7.612 1.00 93.12 93 GLY A N 1
ATOM 701 C CA . GLY A 1 93 ? -1.458 0.123 -6.600 1.00 93.12 93 GLY A CA 1
ATOM 702 C C . GLY A 1 93 ? -0.967 -0.038 -5.169 1.00 93.12 93 GLY A C 1
ATOM 703 O O . GLY A 1 93 ? 0.184 -0.407 -4.930 1.00 93.12 93 GLY A O 1
ATOM 704 N N . TYR A 1 94 ? -1.873 0.229 -4.237 1.00 95.12 94 TYR A N 1
ATOM 705 C CA . TYR A 1 94 ? -1.698 0.193 -2.794 1.00 95.12 94 TYR A CA 1
ATOM 706 C C . TYR A 1 94 ? -2.421 -1.024 -2.225 1.00 95.12 94 TYR A C 1
ATOM 708 O O . TYR A 1 94 ? -3.600 -1.251 -2.510 1.00 95.12 94 TYR A O 1
ATOM 716 N N . TYR A 1 95 ? -1.717 -1.797 -1.412 1.00 96.88 95 TYR A N 1
ATOM 717 C CA . TYR A 1 95 ? -2.210 -3.061 -0.893 1.00 96.88 95 TYR A CA 1
ATOM 718 C C . TYR A 1 95 ? -1.933 -3.158 0.605 1.00 96.88 95 TYR A C 1
ATOM 720 O O . TYR A 1 95 ? -0.775 -3.157 1.024 1.00 96.88 95 TYR A O 1
ATOM 728 N N . ALA A 1 96 ? -2.992 -3.250 1.402 1.00 97.62 96 ALA A N 1
ATOM 729 C CA . ALA A 1 96 ? -2.931 -3.534 2.827 1.00 97.62 96 ALA A CA 1
ATOM 730 C C . ALA A 1 96 ? -2.285 -4.901 3.067 1.00 97.62 96 ALA A C 1
ATOM 732 O O . ALA A 1 96 ? -2.637 -5.863 2.385 1.00 97.62 96 ALA A O 1
ATOM 733 N N . ASP A 1 97 ? -1.387 -5.012 4.040 1.00 98.06 97 ASP A N 1
ATOM 734 C CA . ASP A 1 97 ? -0.861 -6.307 4.466 1.00 98.06 97 ASP A CA 1
ATOM 735 C C . ASP A 1 97 ? -1.711 -6.860 5.616 1.00 98.06 97 ASP A C 1
ATOM 737 O O . ASP A 1 97 ? -1.601 -6.414 6.761 1.00 98.06 97 ASP A O 1
ATOM 741 N N . VAL A 1 98 ? -2.579 -7.825 5.306 1.00 98.12 98 VAL A N 1
ATOM 742 C CA . VAL A 1 98 ? -3.514 -8.407 6.281 1.00 98.12 98 VAL A CA 1
ATOM 743 C C . VAL A 1 98 ? -2.795 -9.243 7.343 1.00 98.12 98 VAL A C 1
ATOM 745 O O . VAL A 1 98 ? -3.244 -9.288 8.487 1.00 98.12 98 VAL A O 1
ATOM 748 N N . GLU A 1 99 ? -1.657 -9.858 7.010 1.00 98.38 99 GLU A N 1
ATOM 749 C CA . GLU A 1 99 ? -0.860 -10.633 7.971 1.00 98.38 99 GLU A CA 1
ATOM 750 C C . GLU A 1 99 ? -0.179 -9.721 8.999 1.00 98.38 99 GLU A C 1
ATOM 752 O O . GLU A 1 99 ? 0.034 -10.115 10.144 1.00 98.38 99 GLU A O 1
ATOM 757 N N . LEU A 1 100 ? 0.089 -8.471 8.615 1.00 97.75 100 LEU A N 1
ATOM 758 C CA . LEU A 1 100 ? 0.592 -7.421 9.499 1.00 97.75 100 LEU A CA 1
ATOM 759 C C . LEU A 1 100 ? -0.524 -6.519 10.049 1.00 97.75 100 LEU A C 1
ATOM 761 O O . LEU A 1 100 ? -0.278 -5.354 10.374 1.00 97.75 100 LEU A O 1
ATOM 765 N N . GLU A 1 101 ? -1.749 -7.047 10.139 1.00 97.62 101 GLU A N 1
ATOM 766 C CA . GLU A 1 101 ? -2.939 -6.370 10.672 1.00 97.62 101 GLU A CA 1
ATOM 767 C C . GLU A 1 101 ? -3.217 -4.997 10.038 1.00 97.62 101 GLU A C 1
ATOM 769 O O . GLU A 1 101 ? -3.756 -4.098 10.687 1.00 97.62 101 GLU A O 1
ATOM 774 N N . CYS A 1 102 ? -2.823 -4.814 8.776 1.00 98.06 102 CYS A N 1
ATOM 775 C CA . CYS A 1 102 ? -2.929 -3.563 8.033 1.00 98.06 102 CYS A CA 1
ATOM 776 C C . CYS A 1 102 ? -2.179 -2.384 8.682 1.00 98.06 102 CYS A C 1
ATOM 778 O O . CYS A 1 102 ? -2.302 -1.250 8.226 1.00 98.06 102 CYS A O 1
ATOM 780 N N . ALA A 1 103 ? -1.338 -2.623 9.697 1.00 97.56 103 ALA A N 1
ATOM 781 C CA . ALA A 1 103 ? -0.407 -1.620 10.219 1.00 97.56 103 ALA A CA 1
ATOM 782 C C . ALA A 1 103 ? 0.680 -1.267 9.185 1.00 97.56 103 ALA A C 1
ATOM 784 O O . ALA A 1 103 ? 1.324 -0.216 9.267 1.00 97.56 103 ALA A O 1
ATOM 785 N N . TYR A 1 104 ? 0.879 -2.160 8.212 1.00 97.69 104 TYR A N 1
ATOM 786 C CA . TYR A 1 104 ? 1.711 -1.963 7.039 1.00 97.69 104 TYR A CA 1
ATOM 787 C C . TYR A 1 104 ? 0.879 -2.104 5.766 1.00 97.69 104 TYR A C 1
ATOM 789 O O . TYR A 1 104 ? -0.091 -2.860 5.699 1.00 97.69 104 TYR A O 1
ATOM 797 N N . PHE A 1 105 ? 1.305 -1.385 4.737 1.00 97.75 105 PHE A N 1
ATOM 798 C CA . PHE A 1 105 ? 0.801 -1.534 3.381 1.00 97.75 105 PHE A CA 1
ATOM 799 C C . PHE A 1 105 ? 1.950 -1.375 2.390 1.00 97.75 105 PHE A C 1
ATOM 801 O O . PHE A 1 105 ? 3.034 -0.868 2.712 1.00 97.75 105 PHE A O 1
ATOM 808 N N . HIS A 1 106 ? 1.708 -1.814 1.163 1.00 96.50 106 HIS A N 1
ATOM 809 C CA . HIS A 1 106 ? 2.710 -1.858 0.116 1.00 96.50 106 HIS A CA 1
ATOM 810 C C . HIS A 1 106 ? 2.205 -1.190 -1.151 1.00 96.50 106 HIS A C 1
ATOM 812 O O . HIS A 1 106 ? 1.094 -1.446 -1.610 1.00 96.50 106 HIS A O 1
ATOM 818 N N . VAL A 1 107 ? 3.065 -0.379 -1.758 1.00 95.00 107 VAL A N 1
ATOM 819 C CA . VAL A 1 107 ? 2.852 0.155 -3.099 1.00 95.00 107 VAL A CA 1
ATOM 820 C C . VAL A 1 107 ? 3.596 -0.725 -4.091 1.00 95.00 107 VAL A C 1
ATOM 822 O O . VAL A 1 107 ? 4.834 -0.714 -4.140 1.00 95.00 107 VAL A O 1
ATOM 825 N N . CYS A 1 108 ? 2.844 -1.483 -4.884 1.00 94.88 108 CYS A N 1
ATOM 826 C CA . CYS A 1 108 ? 3.398 -2.318 -5.937 1.00 94.88 108 CYS A CA 1
ATOM 827 C C . CYS A 1 108 ? 3.742 -1.470 -7.154 1.00 94.88 108 CYS A C 1
ATOM 829 O O . CYS A 1 108 ? 2.925 -0.705 -7.656 1.00 94.88 108 CYS A O 1
ATOM 831 N N . THR A 1 109 ? 4.968 -1.617 -7.644 1.00 91.38 109 THR A N 1
ATOM 832 C CA . THR A 1 109 ? 5.459 -0.946 -8.852 1.00 91.38 109 THR A CA 1
ATOM 833 C C . THR A 1 109 ? 6.104 -1.958 -9.784 1.00 91.38 109 THR A C 1
ATOM 835 O O . THR A 1 109 ? 6.702 -2.931 -9.326 1.00 91.38 109 THR A O 1
ATOM 838 N N . VAL A 1 110 ? 6.014 -1.722 -11.092 1.00 89.31 110 VAL A N 1
ATOM 839 C CA . VAL A 1 110 ? 6.699 -2.537 -12.102 1.00 89.31 110 VAL A CA 1
ATOM 840 C C . VAL A 1 110 ? 7.946 -1.798 -12.564 1.00 89.31 110 VAL A C 1
ATOM 842 O O . VAL A 1 110 ? 7.865 -0.650 -13.000 1.00 89.31 110 VAL A O 1
ATOM 845 N N . LYS A 1 111 ? 9.104 -2.454 -12.488 1.00 86.25 111 LYS A N 1
ATOM 846 C CA . LYS A 1 111 ? 10.380 -1.926 -12.981 1.00 86.25 111 LYS A CA 1
ATOM 847 C C . LYS A 1 111 ? 10.962 -2.850 -14.056 1.00 86.25 111 LYS A C 1
ATOM 849 O O . LYS A 1 111 ? 10.740 -4.059 -13.994 1.00 86.25 111 LYS A O 1
ATOM 854 N N . PRO A 1 112 ? 11.711 -2.318 -15.036 1.00 85.81 112 PRO A N 1
ATOM 855 C CA . PRO A 1 112 ? 12.515 -3.151 -15.920 1.00 85.81 112 PRO A CA 1
ATOM 856 C C . PRO A 1 112 ? 13.607 -3.860 -15.110 1.00 85.81 112 PRO A C 1
ATOM 858 O O . PRO A 1 112 ? 14.361 -3.214 -14.381 1.00 85.81 112 PRO A O 1
ATOM 861 N N . GLY A 1 113 ? 13.677 -5.179 -15.231 1.00 86.25 113 GLY A N 1
ATOM 862 C CA . GLY A 1 113 ? 14.771 -6.009 -14.750 1.00 86.25 113 GLY A CA 1
ATOM 863 C C . GLY A 1 113 ? 16.007 -5.870 -15.634 1.00 86.25 113 GLY A C 1
ATOM 864 O O . GLY A 1 113 ? 15.932 -5.413 -16.777 1.00 86.25 113 GLY A O 1
ATOM 865 N N . ALA A 1 114 ? 17.162 -6.270 -15.103 1.00 87.19 114 ALA A N 1
ATOM 866 C CA . ALA A 1 114 ? 18.440 -6.216 -15.822 1.00 87.19 114 ALA A CA 1
ATOM 867 C C . ALA A 1 114 ? 18.470 -7.117 -17.073 1.00 87.19 114 ALA A C 1
ATOM 869 O O . ALA A 1 114 ? 19.231 -6.881 -18.005 1.00 87.19 114 ALA A O 1
ATOM 870 N N . ASP A 1 115 ? 17.623 -8.136 -17.084 1.00 90.19 115 ASP A N 1
ATOM 871 C CA . ASP A 1 115 ? 17.402 -9.116 -18.142 1.00 90.19 115 ASP A CA 1
ATOM 872 C C . ASP A 1 115 ? 16.286 -8.708 -19.124 1.00 90.19 115 ASP A C 1
ATOM 874 O O . ASP A 1 115 ? 15.967 -9.455 -20.048 1.00 90.19 115 ASP A O 1
ATOM 878 N N . GLY A 1 116 ? 15.690 -7.524 -18.940 1.00 83.75 116 GLY A N 1
ATOM 879 C CA . GLY A 1 116 ? 14.573 -7.023 -19.741 1.00 83.75 116 GLY A CA 1
ATOM 880 C C . GLY A 1 116 ? 13.199 -7.546 -19.311 1.00 83.75 116 GLY A C 1
ATOM 881 O O . GLY A 1 116 ? 12.190 -7.103 -19.864 1.00 83.75 116 GLY A O 1
ATOM 882 N N . TRP A 1 117 ? 13.127 -8.437 -18.316 1.00 85.50 117 TRP A N 1
ATOM 883 C CA . TRP A 1 117 ? 11.860 -8.905 -17.754 1.00 85.50 117 TRP A CA 1
ATOM 884 C C . TRP A 1 117 ? 11.278 -7.887 -16.774 1.00 85.50 117 TRP A C 1
ATOM 886 O O . TRP A 1 117 ? 11.964 -6.999 -16.279 1.00 85.50 117 TRP A O 1
ATOM 896 N N . ARG A 1 118 ? 9.974 -7.969 -16.502 1.00 86.00 118 ARG A N 1
ATOM 897 C CA . ARG A 1 118 ? 9.319 -7.088 -15.526 1.00 86.00 118 ARG A CA 1
ATOM 898 C C . ARG A 1 118 ? 9.590 -7.598 -14.115 1.00 86.00 118 ARG A C 1
ATOM 900 O O . ARG A 1 118 ? 9.309 -8.754 -13.823 1.00 86.00 118 ARG A O 1
ATOM 907 N N . VAL A 1 119 ? 10.077 -6.718 -13.249 1.00 85.81 119 VAL A N 1
ATOM 908 C CA . VAL A 1 119 ? 10.252 -6.976 -11.819 1.00 85.81 119 VAL A CA 1
ATOM 909 C C . VAL A 1 119 ? 9.166 -6.228 -11.060 1.00 85.81 119 VAL A C 1
ATOM 911 O O . VAL A 1 119 ? 9.020 -5.012 -11.211 1.00 85.81 119 VAL A O 1
ATOM 914 N N . PHE A 1 120 ? 8.412 -6.953 -10.242 1.00 90.12 120 PHE A N 1
ATOM 915 C CA . PHE A 1 120 ? 7.425 -6.380 -9.337 1.00 90.12 120 PHE A CA 1
ATOM 916 C C . PHE A 1 120 ? 8.114 -6.033 -8.019 1.00 90.12 120 PHE A C 1
ATOM 918 O O . PHE A 1 120 ? 8.771 -6.868 -7.404 1.00 90.12 120 PHE A O 1
ATOM 925 N N . VAL A 1 121 ? 8.011 -4.774 -7.603 1.00 91.38 121 VAL A N 1
ATOM 926 C CA . VAL A 1 121 ? 8.685 -4.254 -6.412 1.00 91.38 121 VAL A CA 1
ATOM 927 C C . VAL A 1 121 ? 7.645 -3.718 -5.445 1.00 91.38 121 VAL A C 1
ATOM 929 O O . VAL A 1 121 ? 6.887 -2.811 -5.798 1.00 91.38 121 VAL A O 1
ATOM 932 N N . ALA A 1 122 ? 7.658 -4.251 -4.224 1.00 93.75 122 ALA A N 1
ATOM 933 C CA . ALA A 1 122 ? 6.901 -3.730 -3.095 1.00 93.75 122 ALA A CA 1
ATOM 934 C C . ALA A 1 122 ? 7.687 -2.601 -2.417 1.00 93.75 122 ALA A C 1
ATOM 936 O O . ALA A 1 122 ? 8.796 -2.814 -1.927 1.00 93.75 122 ALA A O 1
ATOM 937 N N . ASN A 1 123 ? 7.111 -1.402 -2.375 1.00 94.38 123 ASN A N 1
ATOM 938 C CA . ASN A 1 123 ? 7.605 -0.319 -1.528 1.00 94.38 123 ASN A CA 1
ATOM 939 C C . ASN A 1 123 ? 6.730 -0.278 -0.277 1.00 94.38 123 ASN A C 1
ATOM 941 O O . ASN A 1 123 ? 5.521 -0.098 -0.395 1.00 94.38 123 ASN A O 1
ATOM 945 N N . SER A 1 124 ? 7.319 -0.481 0.898 1.00 95.94 124 SER A N 1
ATOM 946 C CA . SER A 1 124 ? 6.561 -0.675 2.136 1.00 95.94 124 SER A CA 1
ATOM 947 C C . SER A 1 124 ? 6.446 0.601 2.958 1.00 95.94 124 SER A C 1
ATOM 949 O O . SER A 1 124 ? 7.393 1.385 3.068 1.00 95.94 124 SER A O 1
ATOM 951 N N . PHE A 1 125 ? 5.298 0.754 3.602 1.00 97.19 125 PHE A N 1
ATOM 952 C CA . PHE A 1 125 ? 4.967 1.877 4.463 1.00 97.19 125 PHE A CA 1
ATOM 953 C C . PHE A 1 125 ? 4.311 1.364 5.743 1.00 97.19 125 PHE A C 1
ATOM 955 O O . PHE A 1 125 ? 3.710 0.290 5.752 1.00 97.19 125 PHE A O 1
ATOM 962 N N . ARG A 1 126 ? 4.440 2.132 6.824 1.00 97.06 126 ARG A N 1
ATOM 963 C CA . ARG A 1 126 ? 3.829 1.853 8.124 1.00 97.06 126 ARG A CA 1
ATOM 964 C C . ARG A 1 126 ? 2.911 3.004 8.515 1.00 97.06 126 ARG A C 1
ATOM 966 O O . ARG A 1 126 ? 3.323 4.159 8.411 1.00 97.06 126 ARG A O 1
ATOM 973 N N . CYS A 1 127 ? 1.715 2.692 8.990 1.00 97.19 127 CYS A N 1
ATOM 974 C CA . CYS A 1 127 ? 0.838 3.676 9.616 1.00 97.19 127 CYS A CA 1
ATOM 975 C C . CYS A 1 127 ? 1.394 4.138 10.978 1.00 97.19 127 CYS A C 1
ATOM 977 O O . CYS A 1 127 ? 2.320 3.532 11.534 1.00 97.19 127 CYS A O 1
ATOM 979 N N . GLU A 1 128 ? 0.866 5.243 11.502 1.00 95.75 128 GLU A N 1
ATOM 980 C CA . GLU A 1 128 ? 1.150 5.659 12.879 1.00 95.75 128 GLU A CA 1
ATOM 981 C C . GLU A 1 128 ? 0.570 4.662 13.894 1.00 95.75 128 GLU A C 1
ATOM 983 O O . GLU A 1 128 ? -0.111 3.699 13.535 1.00 95.75 128 GLU A O 1
ATOM 988 N N . GLU A 1 129 ? 0.891 4.853 15.172 1.00 93.19 129 GLU A N 1
ATOM 989 C CA . GLU A 1 129 ? 0.292 4.041 16.233 1.00 93.19 129 GLU A CA 1
ATOM 990 C C . GLU A 1 129 ? -1.237 4.222 16.237 1.00 93.19 129 GLU A C 1
ATOM 992 O O . GLU A 1 129 ? -1.754 5.274 15.862 1.00 93.19 129 GLU A O 1
ATOM 997 N N . ASP A 1 130 ? -1.954 3.145 16.566 1.00 93.69 130 ASP A N 1
ATOM 998 C CA . ASP A 1 130 ? -3.424 3.045 16.552 1.00 93.69 130 ASP A CA 1
ATOM 999 C C . ASP A 1 130 ? -4.129 3.285 15.200 1.00 93.69 130 ASP A C 1
ATOM 1001 O O . ASP A 1 130 ? -5.355 3.191 15.112 1.00 93.69 130 ASP A O 1
ATOM 1005 N N . HIS A 1 131 ? -3.366 3.474 14.121 1.00 96.81 131 HIS A N 1
ATOM 1006 C CA . HIS A 1 131 ? -3.881 3.576 12.760 1.00 96.81 131 HIS A CA 1
ATOM 1007 C C . HIS A 1 131 ? -3.626 2.296 11.961 1.00 96.81 131 HIS A C 1
ATOM 1009 O O . HIS A 1 131 ? -2.619 1.605 12.138 1.00 96.81 131 HIS A O 1
ATOM 1015 N N . VAL A 1 132 ? -4.522 2.004 11.024 1.00 97.75 132 VAL A N 1
ATOM 1016 C CA . VAL A 1 132 ? -4.386 0.914 10.051 1.00 97.75 132 VAL A CA 1
ATOM 1017 C C . VAL A 1 132 ? -4.723 1.420 8.656 1.00 97.75 132 VAL A C 1
ATOM 1019 O O . VAL A 1 132 ? -5.470 2.383 8.492 1.00 97.75 132 VAL A O 1
ATOM 1022 N N . PHE A 1 133 ? -4.150 0.787 7.639 1.00 97.75 133 PHE A N 1
ATOM 1023 C CA . PHE A 1 133 ? -4.405 1.140 6.253 1.00 97.75 133 PHE A CA 1
ATOM 1024 C C . PHE A 1 133 ? -5.809 0.698 5.837 1.00 97.75 133 PHE A C 1
ATOM 1026 O O . PHE A 1 133 ? -6.105 -0.496 5.758 1.00 97.75 133 PHE A O 1
ATOM 1033 N N . ASP A 1 134 ? -6.660 1.676 5.552 1.00 97.25 134 ASP A N 1
ATOM 1034 C CA . ASP A 1 134 ? -7.984 1.482 4.991 1.00 97.25 134 ASP A CA 1
ATOM 1035 C C . ASP A 1 134 ? -7.849 1.263 3.480 1.00 97.25 134 ASP A C 1
ATOM 1037 O O . ASP A 1 134 ? -7.569 2.183 2.710 1.00 97.25 134 ASP A O 1
ATOM 1041 N N . GLN A 1 135 ? -8.026 0.015 3.051 1.00 96.31 135 GLN A N 1
ATOM 1042 C CA . GLN A 1 135 ? -7.862 -0.367 1.652 1.00 96.31 135 GLN A CA 1
ATOM 1043 C C . GLN A 1 135 ? -8.907 0.253 0.714 1.00 96.31 135 GLN A C 1
ATOM 1045 O O . GLN A 1 135 ? -8.628 0.389 -0.477 1.00 96.31 135 GLN A O 1
ATOM 1050 N N . GLU A 1 136 ? -10.091 0.602 1.218 1.00 94.88 136 GLU A N 1
ATOM 1051 C CA . GLU A 1 136 ? -11.147 1.229 0.419 1.00 94.88 136 GLU A CA 1
ATOM 1052 C C . GLU A 1 136 ? -10.844 2.714 0.193 1.00 94.88 136 GLU A C 1
ATOM 1054 O O . GLU A 1 136 ? -11.020 3.222 -0.914 1.00 94.88 136 GLU A O 1
ATOM 1059 N N . GLN A 1 137 ? -10.348 3.390 1.234 1.00 94.44 137 GLN A N 1
ATOM 1060 C CA . GLN A 1 137 ? -10.022 4.820 1.193 1.00 94.44 137 GLN A CA 1
ATOM 1061 C C . GLN A 1 137 ? -8.591 5.109 0.718 1.00 94.44 137 GLN A C 1
ATOM 1063 O O . GLN A 1 137 ? -8.265 6.252 0.406 1.00 94.44 137 GLN A O 1
ATOM 1068 N N . PHE A 1 138 ? -7.747 4.079 0.635 1.00 94.69 138 PHE A N 1
ATOM 1069 C CA . PHE A 1 138 ? -6.328 4.159 0.288 1.00 94.69 138 PHE A CA 1
ATOM 1070 C C . PHE A 1 138 ? -5.470 4.997 1.248 1.00 94.69 138 PHE A C 1
ATOM 1072 O O . PHE A 1 138 ? -4.433 5.495 0.820 1.00 94.69 138 PHE A O 1
ATOM 1079 N N . GLU A 1 139 ? -5.846 5.100 2.529 1.00 94.88 139 GLU A N 1
ATOM 1080 C CA . GLU A 1 139 ? -5.196 5.948 3.545 1.00 94.88 139 GLU A CA 1
ATOM 1081 C C . GLU A 1 139 ? -5.088 5.243 4.911 1.00 94.88 139 GLU A C 1
ATOM 1083 O O . GLU A 1 139 ? -5.895 4.369 5.222 1.00 94.88 139 GLU A O 1
ATOM 1088 N N . CYS A 1 140 ? -4.109 5.601 5.758 1.00 96.81 140 CYS A N 1
ATOM 1089 C CA . CYS A 1 140 ? -4.118 5.150 7.154 1.00 96.81 140 CYS A CA 1
ATOM 1090 C C . CYS A 1 140 ? -5.154 5.937 7.959 1.00 96.81 140 CYS A C 1
ATOM 1092 O O . CYS A 1 140 ? -5.086 7.164 8.030 1.00 96.81 140 CYS A O 1
ATOM 1094 N N . ARG A 1 141 ? -6.065 5.230 8.621 1.00 96.56 141 ARG A N 1
ATOM 1095 C CA . ARG A 1 141 ? -7.132 5.802 9.450 1.00 96.56 141 ARG A CA 1
ATOM 1096 C C . ARG A 1 141 ? -7.128 5.152 10.828 1.00 96.56 141 ARG A C 1
ATOM 1098 O O . ARG A 1 141 ? -6.501 4.106 11.010 1.00 96.56 141 ARG A O 1
ATOM 1105 N N . GLU A 1 142 ? -7.799 5.773 11.790 1.00 96.69 142 GLU A N 1
ATOM 1106 C CA . GLU A 1 142 ? -8.011 5.171 13.109 1.00 96.69 142 GLU A CA 1
ATOM 1107 C C . GLU A 1 142 ? -8.690 3.801 12.954 1.00 96.69 142 GLU A C 1
ATOM 1109 O O . GLU A 1 142 ? -9.534 3.595 12.076 1.00 96.69 142 GLU A O 1
ATOM 1114 N N . ARG A 1 143 ? -8.266 2.822 13.759 1.00 95.62 143 ARG A N 1
ATOM 1115 C CA . ARG A 1 143 ? -8.637 1.406 13.582 1.00 95.62 143 ARG A CA 1
ATOM 1116 C C . ARG A 1 143 ? -10.145 1.140 13.600 1.00 95.62 143 ARG A C 1
ATOM 1118 O O . ARG A 1 143 ? -10.592 0.180 12.978 1.00 95.62 143 ARG A O 1
ATOM 1125 N N . ASP A 1 144 ? -10.903 1.926 14.348 1.00 95.94 144 ASP A N 1
ATOM 1126 C CA . ASP A 1 144 ? -12.356 1.825 14.488 1.00 95.94 144 ASP A CA 1
ATOM 1127 C C . ASP A 1 144 ? -13.128 2.495 13.343 1.00 95.94 144 ASP A C 1
ATOM 1129 O O . ASP A 1 144 ? -14.264 2.106 13.067 1.00 95.94 144 ASP A O 1
ATOM 1133 N N . GLU A 1 145 ? -12.514 3.451 12.648 1.00 96.75 145 GLU A N 1
ATOM 1134 C CA . GLU A 1 145 ? -13.095 4.104 11.474 1.00 96.75 145 GLU A CA 1
ATOM 1135 C C . GLU A 1 145 ? -12.692 3.467 10.138 1.00 96.75 145 GLU A C 1
ATOM 1137 O O . GLU A 1 145 ? -13.355 3.687 9.115 1.00 96.75 145 GLU A O 1
ATOM 1142 N N . ALA A 1 146 ? -11.577 2.738 10.132 1.00 96.88 146 ALA A N 1
ATOM 1143 C CA . ALA A 1 146 ? -11.058 2.050 8.964 1.00 96.88 146 ALA A CA 1
ATOM 1144 C C . ALA A 1 146 ? -11.903 0.819 8.605 1.00 96.88 146 ALA A C 1
ATOM 1146 O O . ALA A 1 146 ? -12.490 0.154 9.464 1.00 96.88 146 ALA A O 1
ATOM 1147 N N . LEU A 1 147 ? -11.892 0.452 7.323 1.00 97.00 147 LEU A N 1
ATOM 1148 C CA . LEU A 1 147 ? -12.345 -0.866 6.881 1.00 97.00 147 LEU A CA 1
ATOM 1149 C C . LEU A 1 147 ? -11.697 -1.982 7.741 1.00 97.00 147 LEU A C 1
ATOM 1151 O O . LEU A 1 147 ? -10.471 -1.985 7.900 1.00 97.00 147 LEU A O 1
ATOM 1155 N N . PRO A 1 148 ? -12.460 -2.976 8.254 1.00 97.88 148 PRO A N 1
ATOM 1156 C CA . PRO A 1 148 ? -11.881 -4.095 8.988 1.00 97.88 148 PRO A CA 1
ATOM 1157 C C . PRO A 1 148 ? -10.784 -4.785 8.175 1.00 97.88 148 PRO A C 1
ATOM 1159 O O . PRO A 1 148 ? -11.031 -5.247 7.062 1.00 97.88 148 PRO A O 1
ATOM 1162 N N . CYS A 1 149 ? -9.583 -4.902 8.746 1.00 97.75 149 CYS A N 1
ATOM 1163 C CA . CYS A 1 149 ? -8.406 -5.377 8.012 1.00 97.75 149 CYS A CA 1
ATOM 1164 C C . CYS A 1 149 ? -8.602 -6.752 7.341 1.00 97.75 149 CYS A C 1
ATOM 1166 O O . CYS A 1 149 ? -8.133 -6.979 6.230 1.00 97.75 149 CYS A O 1
ATOM 1168 N N . SER A 1 150 ? -9.373 -7.654 7.956 1.00 97.69 150 SER A N 1
ATOM 1169 C CA . SER A 1 150 ? -9.704 -8.966 7.377 1.00 97.69 150 SER A CA 1
ATOM 1170 C C . SER A 1 150 ? -10.504 -8.899 6.069 1.00 97.69 150 SER A C 1
ATOM 1172 O O . SER A 1 150 ? -10.569 -9.888 5.345 1.00 97.69 150 SER A O 1
ATOM 1174 N N . GLN A 1 151 ? -11.116 -7.756 5.760 1.00 97.94 151 GLN A N 1
ATOM 1175 C CA . GLN A 1 151 ? -11.869 -7.511 4.531 1.00 97.94 151 GLN A CA 1
ATOM 1176 C C . GLN A 1 151 ? -11.044 -6.768 3.475 1.00 97.94 151 GLN A C 1
ATOM 1178 O O . GLN A 1 151 ? -11.496 -6.655 2.338 1.00 97.94 151 GLN A O 1
ATOM 1183 N N . ALA A 1 152 ? -9.842 -6.288 3.815 1.00 97.75 152 ALA A N 1
ATOM 1184 C CA . ALA A 1 152 ? -9.048 -5.428 2.945 1.00 97.75 152 ALA A CA 1
ATOM 1185 C C . ALA A 1 152 ? -8.812 -6.046 1.558 1.00 97.75 152 ALA A C 1
ATOM 1187 O O . ALA A 1 152 ? -9.006 -5.373 0.549 1.00 97.75 152 ALA A O 1
ATOM 1188 N N . GLU A 1 153 ? -8.490 -7.340 1.467 1.00 97.12 153 GLU A N 1
ATOM 1189 C CA . GLU A 1 153 ? -8.209 -7.978 0.172 1.00 97.12 153 GLU A CA 1
ATOM 1190 C C . GLU A 1 153 ? -9.382 -7.905 -0.819 1.00 97.12 153 GLU A C 1
ATOM 1192 O O . GLU A 1 153 ? -9.160 -7.808 -2.029 1.00 97.12 153 GLU A O 1
ATOM 1197 N N . ALA A 1 154 ? -10.628 -7.882 -0.330 1.00 97.31 154 ALA A N 1
ATOM 1198 C CA . ALA A 1 154 ? -11.815 -7.747 -1.176 1.00 97.31 154 ALA A CA 1
ATOM 1199 C C . ALA A 1 154 ? -11.863 -6.394 -1.914 1.00 97.31 154 ALA A C 1
ATOM 1201 O O . ALA A 1 154 ? -12.478 -6.288 -2.975 1.00 97.31 154 ALA A O 1
ATOM 1202 N N . TYR A 1 155 ? -11.166 -5.381 -1.390 1.00 96.50 155 TYR A N 1
ATOM 1203 C CA . TYR A 1 155 ? -11.099 -4.025 -1.932 1.00 96.50 155 TYR A CA 1
ATOM 1204 C C . TYR A 1 155 ? -9.850 -3.767 -2.782 1.00 96.50 155 TYR A C 1
ATOM 1206 O O . TYR A 1 155 ? -9.720 -2.695 -3.374 1.00 96.50 155 TYR A O 1
ATOM 1214 N N . TYR A 1 156 ? -8.963 -4.756 -2.961 1.00 95.50 156 TYR A N 1
ATOM 1215 C CA . TYR A 1 156 ? -7.805 -4.621 -3.856 1.00 95.50 156 TYR A CA 1
ATOM 1216 C C . TYR A 1 156 ? -8.182 -4.264 -5.297 1.00 95.50 156 TYR A C 1
ATOM 1218 O O . TYR A 1 156 ? -7.376 -3.657 -6.003 1.00 95.50 156 TYR A O 1
ATOM 1226 N N . GLY A 1 157 ? -9.403 -4.596 -5.732 1.00 93.38 157 GLY A N 1
ATOM 1227 C CA . GLY A 1 157 ? -9.930 -4.206 -7.040 1.00 93.38 157 GLY A CA 1
ATOM 1228 C C . GLY A 1 157 ? -9.960 -2.691 -7.267 1.00 93.38 157 GLY A C 1
ATOM 1229 O O . GLY A 1 157 ? -9.812 -2.256 -8.410 1.00 93.38 157 GLY A O 1
ATOM 1230 N N . GLY A 1 158 ? -10.049 -1.880 -6.206 1.00 90.31 158 GLY A N 1
ATOM 1231 C CA . GLY A 1 158 ? -10.000 -0.419 -6.304 1.00 90.31 158 GLY A CA 1
ATOM 1232 C C . GLY A 1 158 ? -8.687 0.110 -6.894 1.00 90.31 158 GLY A C 1
ATOM 1233 O O . GLY A 1 158 ? -8.667 1.193 -7.468 1.00 90.31 158 GLY A O 1
ATOM 1234 N N . ASN A 1 159 ? -7.601 -0.671 -6.851 1.00 88.50 159 ASN A N 1
ATOM 1235 C CA . ASN A 1 159 ? -6.328 -0.289 -7.469 1.00 88.50 159 ASN A CA 1
ATOM 1236 C C . ASN A 1 159 ? -6.406 -0.143 -8.992 1.00 88.50 159 ASN A C 1
ATOM 1238 O O . ASN A 1 159 ? -5.605 0.575 -9.584 1.00 88.50 159 ASN A O 1
ATOM 1242 N N . SER A 1 160 ? -7.389 -0.783 -9.633 1.00 80.88 160 SER A N 1
ATOM 1243 C CA . SER A 1 160 ? -7.623 -0.636 -11.072 1.00 80.88 160 SER A CA 1
ATOM 1244 C C . SER A 1 160 ? -8.051 0.777 -11.483 1.00 80.88 160 SER A C 1
ATOM 1246 O O . SER A 1 160 ? -7.921 1.121 -12.652 1.00 80.88 160 SER A O 1
ATOM 1248 N N . VAL A 1 161 ? -8.502 1.613 -10.538 1.00 67.44 161 VAL A N 1
ATOM 1249 C CA . VAL A 1 161 ? -8.836 3.026 -10.784 1.00 67.44 161 VAL A CA 1
ATOM 1250 C C . VAL A 1 161 ? -7.589 3.849 -11.136 1.00 67.44 161 VAL A C 1
ATOM 1252 O O . VAL A 1 161 ? -7.691 4.846 -11.848 1.00 67.44 161 VAL A O 1
ATOM 1255 N N . TRP A 1 162 ? -6.408 3.428 -10.675 1.00 60.84 162 TRP A N 1
ATOM 1256 C CA . TRP A 1 162 ? -5.145 4.153 -10.847 1.00 60.84 162 TRP A CA 1
ATOM 1257 C C . TRP A 1 162 ? -4.307 3.684 -12.045 1.00 60.84 162 TRP A C 1
ATOM 1259 O O . TRP A 1 162 ? -3.179 4.153 -12.210 1.00 60.84 162 TRP A O 1
ATOM 1269 N N . ASN A 1 163 ? -4.815 2.735 -12.836 1.00 52.94 163 ASN A N 1
ATOM 1270 C CA . ASN A 1 163 ? -4.037 1.974 -13.817 1.00 52.94 163 ASN A CA 1
ATOM 1271 C C . ASN A 1 163 ? -4.457 2.226 -15.270 1.00 52.94 163 ASN A C 1
ATOM 1273 O O . ASN A 1 163 ? -5.636 2.557 -15.516 1.00 52.94 163 ASN A O 1
#

Foldseek 3Di:
DDDDDDDDDDDDDDPPPDPPPPPPDPVVVVVVVVVVVVVVVVVVVVVCVDPVNVCVVVVVPPPPVPPDPDDEPFAWDPDDDDDPDDCVVPDFFKAQGLVVQQQKIWGWDWDQDPVRDTDIDTGMTGDDPQWGQQLQRRYTDHCVPGDRSVCNVVSSVVRVVSD